Protein AF-A0A959GPU6-F1 (afdb_monomer_lite)

Radius of gyration: 20.64 Å; chains: 1; bounding box: 52×47×44 Å

Secondary structure (DSSP, 8-state):
-HHHHHHHHHHHHHHHHHHHHHHHHHTTSTT---TT--TTS--SS--HHHHHHHHHTSSHHHHHHHHHHHHHHHHHTTTHHHHHHHHHHHHHHHHHHHHHHHHHHHHSTTHHHHHHHHHS--GGGGG-HHHHHHHHHHHHHHTTTTSSHHHHHHTTS-TT--SSS--

pLDDT: mean 81.55, std 13.45, range [47.78, 96.62]

Sequence (167 aa):
SALFITMYYIAILGWALGMMIGAFGSLFQPGATAPFTPFTEPMPEPNATVYFFSLISTWNPLVYIIIIWLANLFILRQGTHTIEKAVRIFVPLMWLFMIILAVRGLTLPGGFDGVMYLFTPALDGIREPSVWKGAFSQMFFSLSLGLGTMTAYASYLPKDADQVNNS

Foldseek 3Di:
DVVVVVLVVLLVQLLVVQLVVVCVVLVPPPPQPDQDDDPPDDDPHDHSVVSSVVCVVDPNSVVSSVVSVVVVCVQPVPHPVSVVVVCVPVVVVVVVVVVVVLVVLCPDVCSVVVVCVVPVDPPVCVPPVVVVVVVVVCVCVVVVPPVCPVVVVVVPDDPPDDPVVVD

Structure (mmCIF, N/CA/C/O backbone):
data_AF-A0A959GPU6-F1
#
_entry.id   AF-A0A959GPU6-F1
#
loop_
_atom_site.group_PDB
_atom_site.id
_atom_site.type_symbol
_atom_site.label_atom_id
_atom_site.label_alt_id
_atom_site.label_comp_id
_atom_site.label_asym_id
_atom_site.label_entity_id
_atom_site.label_seq_id
_atom_site.pdbx_PDB_ins_code
_atom_site.Cartn_x
_atom_site.Cartn_y
_atom_site.Cartn_z
_atom_site.occupancy
_atom_site.B_iso_or_equiv
_atom_site.auth_seq_id
_atom_site.auth_comp_id
_atom_site.auth_asym_id
_atom_site.auth_atom_id
_atom_site.pdbx_PDB_model_num
ATOM 1 N N . SER A 1 1 ? -0.460 -2.730 20.246 1.00 67.12 1 SER A N 1
ATOM 2 C CA . SER A 1 1 ? -0.059 -3.478 19.030 1.00 67.12 1 SER A CA 1
ATOM 3 C C . SER A 1 1 ? -0.694 -2.896 17.770 1.00 67.12 1 SER A C 1
ATOM 5 O O . SER A 1 1 ? 0.052 -2.416 16.930 1.00 67.12 1 SER A O 1
ATOM 7 N N . ALA A 1 2 ? -2.029 -2.828 17.653 1.00 76.94 2 ALA A N 1
ATOM 8 C CA . ALA A 1 2 ? -2.709 -2.285 16.462 1.00 76.94 2 ALA A CA 1
ATOM 9 C C . ALA A 1 2 ? -2.349 -0.821 16.125 1.00 76.94 2 ALA A C 1
ATOM 11 O O . ALA A 1 2 ? -2.154 -0.492 14.965 1.00 76.94 2 ALA A O 1
ATOM 12 N N . LEU A 1 3 ? -2.170 0.041 17.132 1.00 83.06 3 LEU A N 1
ATOM 13 C CA . LEU A 1 3 ? -1.825 1.455 16.931 1.00 83.06 3 LEU A CA 1
ATOM 14 C C . LEU A 1 3 ? -0.492 1.664 16.185 1.00 83.06 3 LEU A C 1
ATOM 16 O O . LEU A 1 3 ? -0.424 2.504 15.292 1.00 83.06 3 LEU A O 1
ATOM 20 N N . PHE A 1 4 ? 0.542 0.875 16.494 1.00 86.44 4 PHE A N 1
ATOM 21 C CA . PHE A 1 4 ? 1.833 0.948 15.796 1.00 86.44 4 PHE A CA 1
ATOM 22 C C . PHE A 1 4 ? 1.726 0.489 14.342 1.00 86.44 4 PHE A C 1
ATOM 24 O O . PHE A 1 4 ? 2.302 1.110 13.453 1.00 86.44 4 PHE A O 1
ATOM 31 N N . ILE A 1 5 ? 0.942 -0.567 14.106 1.00 87.69 5 ILE A N 1
ATOM 32 C CA . ILE A 1 5 ? 0.639 -1.057 12.760 1.00 87.69 5 ILE A CA 1
ATOM 33 C C . ILE A 1 5 ? -0.054 0.062 11.975 1.00 87.69 5 ILE A C 1
ATOM 35 O O . ILE A 1 5 ? 0.416 0.444 10.909 1.00 87.69 5 ILE A O 1
ATOM 39 N N . THR A 1 6 ? -1.096 0.676 12.534 1.00 87.56 6 THR A N 1
ATOM 40 C CA . THR A 1 6 ? -1.811 1.779 11.882 1.00 87.56 6 THR A CA 1
ATOM 41 C C . THR A 1 6 ? -0.897 2.964 11.565 1.00 87.56 6 THR A C 1
ATOM 43 O O . THR A 1 6 ? -0.953 3.480 10.453 1.00 87.56 6 THR A O 1
ATOM 46 N N . MET A 1 7 ? -0.023 3.383 12.488 1.00 89.12 7 MET A N 1
ATOM 47 C CA . MET A 1 7 ? 0.930 4.478 12.238 1.00 89.12 7 MET A CA 1
ATOM 48 C C . MET A 1 7 ? 1.865 4.178 11.060 1.00 89.12 7 MET A C 1
ATOM 50 O O . MET A 1 7 ? 2.059 5.032 10.196 1.00 89.12 7 MET A O 1
ATOM 54 N N . TYR A 1 8 ? 2.399 2.957 10.996 1.00 91.12 8 TYR A N 1
ATOM 55 C CA . TYR A 1 8 ? 3.267 2.517 9.905 1.00 91.12 8 TYR A CA 1
ATOM 56 C C . TYR A 1 8 ? 2.529 2.447 8.559 1.00 91.12 8 TYR A C 1
ATOM 58 O O . TYR A 1 8 ? 3.002 2.990 7.561 1.00 91.12 8 TYR A O 1
ATOM 66 N N . TYR A 1 9 ? 1.338 1.843 8.523 1.00 91.50 9 TYR A N 1
ATOM 67 C CA . TYR A 1 9 ? 0.563 1.708 7.285 1.00 91.50 9 TYR A CA 1
ATOM 68 C C . TYR A 1 9 ? 0.051 3.053 6.755 1.00 91.50 9 TYR A C 1
ATOM 70 O O . TYR A 1 9 ? 0.037 3.264 5.543 1.00 91.50 9 TYR A O 1
ATOM 78 N N . ILE A 1 10 ? -0.309 3.996 7.632 1.00 93.75 10 ILE A N 1
ATOM 79 C CA . ILE A 1 10 ? -0.681 5.358 7.217 1.00 93.75 10 ILE A CA 1
ATOM 80 C C . ILE A 1 10 ? 0.512 6.082 6.576 1.00 93.75 10 ILE A C 1
ATOM 82 O O . ILE A 1 10 ? 0.318 6.807 5.601 1.00 93.75 10 ILE A O 1
ATOM 86 N N . ALA A 1 11 ? 1.739 5.851 7.058 1.00 93.00 11 ALA A N 1
ATOM 87 C CA . ALA A 1 11 ? 2.939 6.404 6.432 1.00 93.00 11 ALA A CA 1
ATOM 88 C C . ALA A 1 11 ? 3.127 5.885 4.996 1.00 93.00 11 ALA A C 1
ATOM 90 O O . ALA A 1 11 ? 3.293 6.685 4.074 1.00 93.00 11 ALA A O 1
ATOM 91 N N . ILE A 1 12 ? 3.007 4.567 4.793 1.00 92.38 12 ILE A N 1
ATOM 92 C CA . ILE A 1 12 ? 3.095 3.946 3.459 1.00 92.38 12 ILE A CA 1
ATOM 93 C C . ILE A 1 12 ? 2.012 4.490 2.524 1.00 92.38 12 ILE A C 1
ATOM 95 O O . ILE A 1 12 ? 2.306 4.840 1.383 1.00 92.38 12 ILE A O 1
ATOM 99 N N . LEU A 1 13 ? 0.768 4.597 2.997 1.00 93.50 13 LEU A N 1
ATOM 100 C CA . LEU A 1 13 ? -0.329 5.161 2.207 1.00 93.50 13 LEU A CA 1
ATOM 101 C C . LEU A 1 13 ? -0.081 6.633 1.847 1.00 93.50 13 LEU A C 1
ATOM 103 O O . LEU A 1 13 ? -0.411 7.052 0.741 1.00 93.50 13 LEU A O 1
ATOM 107 N N . GLY A 1 14 ? 0.529 7.410 2.746 1.00 93.62 14 GLY A N 1
ATOM 108 C CA . GLY A 1 14 ? 0.955 8.780 2.464 1.00 93.62 14 GLY A CA 1
ATOM 109 C C . GLY A 1 14 ? 2.012 8.841 1.360 1.00 93.62 14 GLY A C 1
ATOM 110 O O . GLY A 1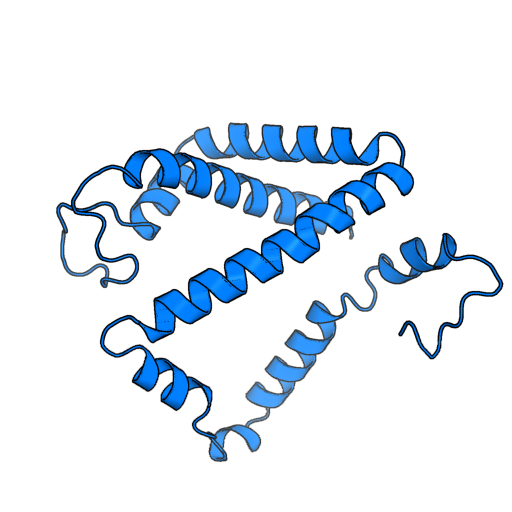 14 ? 1.899 9.654 0.443 1.00 93.62 14 GLY A O 1
ATOM 111 N N . TRP A 1 15 ? 3.003 7.947 1.385 1.00 91.38 15 TRP A N 1
ATOM 112 C CA . TRP A 1 15 ? 3.978 7.836 0.296 1.00 91.38 15 TRP A CA 1
ATOM 113 C C . TRP A 1 15 ? 3.310 7.434 -1.016 1.00 91.38 15 TRP A C 1
ATOM 115 O O . TRP A 1 15 ? 3.549 8.081 -2.030 1.00 91.38 15 TRP A O 1
ATOM 125 N N . ALA A 1 16 ? 2.423 6.438 -0.999 1.00 90.50 16 ALA A N 1
ATOM 126 C CA . ALA A 1 16 ? 1.672 6.016 -2.178 1.00 90.50 16 ALA A CA 1
ATOM 127 C C . ALA A 1 16 ? 0.831 7.161 -2.767 1.00 90.50 16 ALA A C 1
ATOM 129 O O . ALA A 1 16 ? 0.809 7.338 -3.982 1.00 90.50 16 ALA A O 1
ATOM 130 N N . LEU A 1 17 ? 0.199 7.985 -1.923 1.00 91.00 17 LEU A N 1
ATOM 131 C CA . LEU A 1 17 ? -0.531 9.178 -2.353 1.00 91.00 17 LEU A CA 1
ATOM 132 C C . LEU A 1 17 ? 0.398 10.211 -3.006 1.00 91.00 17 LEU A C 1
ATOM 134 O O . LEU A 1 17 ? 0.074 10.727 -4.073 1.00 91.00 17 LEU A O 1
ATOM 138 N N . GLY A 1 18 ? 1.558 10.489 -2.404 1.00 88.06 18 GLY A N 1
ATOM 139 C CA . GLY A 1 18 ? 2.553 11.399 -2.983 1.00 88.06 18 GLY A CA 1
ATOM 140 C C . GLY A 1 18 ? 3.077 10.909 -4.335 1.00 88.06 18 GLY A C 1
ATOM 141 O O . GLY A 1 18 ? 3.125 11.672 -5.296 1.00 88.06 18 GLY A O 1
ATOM 142 N N . MET A 1 19 ? 3.378 9.613 -4.437 1.00 85.06 19 MET A N 1
ATOM 143 C CA . MET A 1 19 ? 3.775 8.945 -5.681 1.00 85.06 19 MET A CA 1
ATOM 144 C C . MET A 1 19 ? 2.675 9.009 -6.743 1.00 85.06 19 MET A C 1
ATOM 146 O O . MET A 1 19 ? 2.957 9.288 -7.903 1.00 85.06 19 MET A O 1
ATOM 150 N N . MET A 1 20 ? 1.419 8.789 -6.353 1.00 86.00 20 MET A N 1
ATOM 151 C CA . MET A 1 20 ? 0.268 8.863 -7.249 1.00 86.00 20 MET A CA 1
ATOM 152 C C . MET A 1 20 ? 0.066 10.286 -7.789 1.00 86.00 20 MET A C 1
ATOM 154 O O . MET A 1 20 ? -0.131 10.461 -8.986 1.00 86.00 20 MET A O 1
ATOM 158 N N . ILE A 1 21 ? 0.161 11.311 -6.936 1.00 83.50 21 ILE A N 1
ATOM 159 C CA . ILE A 1 21 ? 0.062 12.720 -7.355 1.00 83.50 21 ILE A CA 1
ATOM 160 C C . ILE A 1 21 ? 1.222 13.094 -8.284 1.00 83.50 21 ILE A C 1
ATOM 162 O O . ILE A 1 21 ? 0.997 13.718 -9.320 1.00 83.50 21 ILE A O 1
ATOM 166 N N . GLY A 1 22 ? 2.445 12.668 -7.960 1.00 77.38 22 GLY A N 1
ATOM 167 C CA . GLY A 1 22 ? 3.606 12.827 -8.835 1.00 77.38 22 GLY A CA 1
ATOM 168 C C . GLY A 1 22 ? 3.421 12.160 -10.194 1.00 77.38 22 GLY A C 1
ATOM 169 O O . GLY A 1 22 ? 3.749 12.751 -11.223 1.00 77.38 22 GLY A O 1
ATOM 170 N N . ALA A 1 23 ? 2.818 10.969 -10.204 1.00 76.62 23 ALA A N 1
ATOM 171 C CA . ALA A 1 23 ? 2.506 10.242 -11.424 1.00 76.62 23 ALA A CA 1
ATOM 172 C C . ALA A 1 23 ? 1.509 11.000 -12.307 1.00 76.62 23 ALA A C 1
ATOM 174 O O . ALA A 1 23 ? 1.673 10.974 -13.517 1.00 76.62 23 ALA A O 1
ATOM 175 N N . PHE A 1 24 ? 0.525 11.724 -11.756 1.00 72.19 24 PHE A N 1
ATOM 176 C CA . PHE A 1 24 ? -0.379 12.560 -12.566 1.00 72.19 24 PHE A CA 1
ATOM 177 C C . PHE A 1 24 ? 0.338 13.716 -13.281 1.00 72.19 24 PHE A C 1
ATOM 179 O O . PHE A 1 24 ? -0.113 14.137 -14.344 1.00 72.19 24 PHE A O 1
ATOM 186 N N . GLY A 1 25 ? 1.459 14.206 -12.739 1.00 64.81 25 GLY A N 1
ATOM 187 C CA . GLY A 1 25 ? 2.303 15.202 -13.405 1.00 64.81 25 GLY A CA 1
ATOM 188 C C . GLY A 1 25 ? 3.135 14.616 -14.551 1.00 64.81 25 GLY A C 1
ATOM 189 O O . GLY A 1 25 ? 3.227 15.224 -15.616 1.00 64.81 25 GLY A O 1
ATOM 190 N N . SER A 1 26 ? 3.710 13.424 -14.358 1.00 58.53 26 SER A N 1
ATOM 191 C CA . SER A 1 26 ? 4.509 12.728 -15.380 1.00 58.53 26 SER A CA 1
ATOM 192 C C . SER A 1 26 ? 3.674 11.948 -16.407 1.00 58.53 26 SER A C 1
ATOM 194 O O . SER A 1 26 ? 4.156 11.705 -17.508 1.00 58.53 26 SER A O 1
ATOM 196 N N . LEU A 1 27 ? 2.411 11.619 -16.102 1.00 50.59 27 LEU A N 1
ATOM 197 C CA . LEU A 1 27 ? 1.457 10.886 -16.958 1.00 50.59 27 LEU A CA 1
ATOM 198 C C . LEU A 1 27 ? 1.185 11.559 -18.313 1.00 50.59 27 LEU A C 1
ATOM 200 O O . LEU A 1 27 ? 0.719 10.894 -19.235 1.00 50.59 27 LEU A O 1
ATOM 204 N N . PHE A 1 28 ? 1.478 12.856 -18.437 1.00 52.53 28 PHE A N 1
ATOM 205 C CA . PHE A 1 28 ? 1.284 13.637 -19.663 1.00 52.53 28 PHE A CA 1
ATOM 206 C C . PHE A 1 28 ? 2.588 14.160 -20.278 1.00 52.53 28 PHE A C 1
ATOM 208 O O . PHE A 1 28 ? 2.538 14.904 -21.257 1.00 52.53 28 PHE A O 1
ATOM 215 N N . GLN A 1 29 ? 3.752 13.782 -19.738 1.00 55.22 29 GLN A N 1
ATOM 216 C CA . GLN A 1 29 ? 5.040 14.118 -20.341 1.00 55.22 29 GLN A CA 1
ATOM 217 C C . GLN A 1 29 ? 5.452 13.008 -21.326 1.00 55.22 29 GLN A C 1
ATOM 219 O O . GLN A 1 29 ? 5.583 11.850 -20.920 1.00 55.22 29 GLN A O 1
ATOM 224 N N . PRO A 1 30 ? 5.628 13.317 -22.626 1.00 47.78 30 PRO A N 1
ATOM 225 C CA . PRO A 1 30 ? 6.132 12.349 -23.597 1.00 47.78 30 PRO A CA 1
ATOM 226 C C . PRO A 1 30 ? 7.544 11.908 -23.189 1.00 47.78 30 PRO A C 1
ATOM 228 O O . PRO A 1 30 ? 8.411 12.766 -23.074 1.00 47.78 30 PRO A O 1
ATOM 231 N N . GLY A 1 31 ? 7.764 10.605 -22.978 1.00 52.50 31 GLY A N 1
ATOM 232 C CA . GLY A 1 31 ? 9.093 10.056 -22.654 1.00 52.50 31 GLY A CA 1
ATOM 233 C C . GLY A 1 31 ? 9.181 9.182 -21.396 1.00 52.50 31 GLY A C 1
ATOM 234 O O . GLY A 1 31 ? 10.158 8.459 -21.237 1.00 52.50 31 GLY A O 1
ATOM 235 N N . ALA A 1 32 ? 8.148 9.131 -20.542 1.00 53.16 32 ALA A N 1
ATOM 236 C CA . ALA A 1 32 ? 8.136 8.299 -19.328 1.00 53.16 32 ALA A CA 1
ATOM 237 C C . ALA A 1 32 ? 8.076 6.780 -19.636 1.00 53.16 32 ALA A C 1
ATOM 239 O O . ALA A 1 32 ? 7.048 6.126 -19.457 1.00 53.16 32 ALA A O 1
ATOM 240 N N . THR A 1 33 ? 9.161 6.204 -20.160 1.00 50.38 33 THR A N 1
ATOM 241 C CA . THR A 1 33 ? 9.147 4.886 -20.816 1.00 50.38 33 THR A CA 1
ATOM 242 C C . THR A 1 33 ? 9.835 3.755 -20.063 1.00 50.38 33 THR A C 1
ATOM 244 O O . THR A 1 33 ? 9.867 2.650 -20.595 1.00 50.38 33 THR A O 1
ATOM 247 N N . ALA A 1 34 ? 10.324 3.923 -18.829 1.00 52.62 34 ALA A N 1
ATOM 248 C CA . ALA A 1 34 ? 10.844 2.761 -18.099 1.00 52.62 34 ALA A CA 1
ATOM 249 C C . ALA A 1 34 ? 10.829 2.909 -16.565 1.00 52.62 34 ALA A C 1
ATOM 251 O O . ALA A 1 34 ? 11.742 3.494 -15.989 1.00 52.62 34 ALA A O 1
ATOM 252 N N . PRO A 1 35 ? 9.863 2.290 -15.861 1.00 52.28 35 PRO A N 1
ATOM 253 C CA . PRO A 1 35 ? 9.881 2.212 -14.400 1.00 52.28 35 PRO A CA 1
ATOM 254 C C . PRO A 1 35 ? 10.991 1.302 -13.830 1.00 52.28 35 PRO A C 1
ATOM 256 O O . PRO A 1 35 ? 11.173 1.271 -12.616 1.00 52.28 35 PRO A O 1
ATOM 259 N N . PHE A 1 36 ? 11.714 0.548 -14.672 1.00 51.84 36 PHE A N 1
ATOM 260 C CA . PHE A 1 36 ? 12.548 -0.590 -14.248 1.00 51.84 36 PHE A CA 1
ATOM 261 C C . PHE A 1 36 ? 13.962 -0.612 -14.848 1.00 51.84 36 PHE A C 1
ATOM 263 O O . PHE A 1 36 ? 14.542 -1.682 -15.027 1.00 51.84 36 PHE A O 1
ATOM 270 N N . THR A 1 37 ? 14.545 0.541 -15.173 1.00 50.59 37 THR A N 1
ATOM 271 C CA . THR A 1 37 ? 15.953 0.586 -15.592 1.00 50.59 37 THR A CA 1
ATOM 272 C C . THR A 1 37 ? 16.885 0.604 -14.374 1.00 50.59 37 THR A C 1
ATOM 274 O O . THR A 1 37 ? 16.630 1.363 -13.433 1.00 50.59 37 THR A O 1
ATOM 277 N N . PRO A 1 38 ? 17.959 -0.212 -14.359 1.00 51.62 38 PRO A N 1
ATOM 278 C CA . PRO A 1 38 ? 18.946 -0.223 -13.279 1.00 51.62 38 PRO A CA 1
ATOM 279 C C . PRO A 1 38 ? 19.576 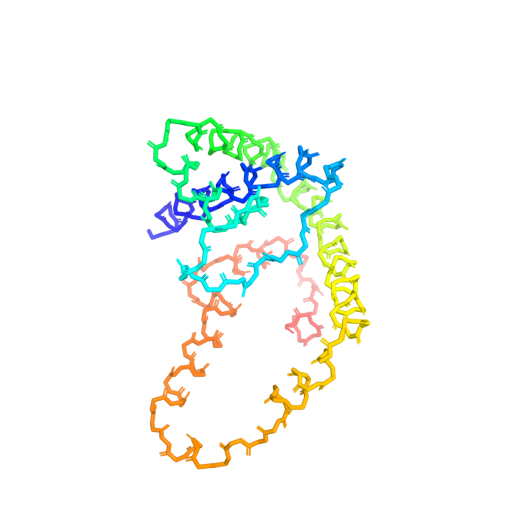1.158 -13.035 1.00 51.62 38 PRO A C 1
ATOM 281 O O . PRO A 1 38 ? 19.714 1.953 -13.960 1.00 51.62 38 PRO A O 1
ATOM 284 N N . PHE A 1 39 ? 20.028 1.413 -11.801 1.00 52.31 39 PHE A N 1
ATOM 285 C CA . PHE A 1 39 ? 20.672 2.663 -11.347 1.00 52.31 39 PHE A CA 1
ATOM 286 C C . PHE A 1 39 ? 21.943 3.081 -12.117 1.00 52.31 39 PHE A C 1
ATOM 288 O O . PHE A 1 39 ? 22.534 4.112 -11.808 1.00 52.31 39 PHE A O 1
ATOM 295 N N . THR A 1 40 ? 22.415 2.266 -13.057 1.00 52.19 40 THR A N 1
ATOM 296 C CA . THR A 1 40 ? 23.720 2.411 -13.710 1.00 52.19 40 THR A CA 1
ATOM 297 C C . THR A 1 40 ? 23.730 3.417 -14.858 1.00 52.19 40 THR A C 1
ATOM 299 O O . THR A 1 40 ? 24.804 3.868 -15.238 1.00 52.19 40 THR A O 1
ATOM 302 N N . GLU A 1 41 ? 22.568 3.800 -15.387 1.00 53.25 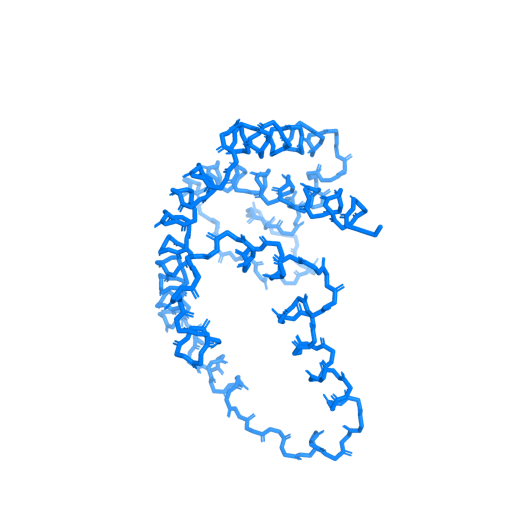41 GLU A N 1
ATOM 303 C CA . GLU A 1 41 ? 22.448 4.742 -16.506 1.00 53.25 41 GLU A CA 1
ATOM 304 C C . GLU A 1 41 ? 21.743 6.026 -16.023 1.00 53.25 41 GLU A C 1
ATOM 306 O O . GLU A 1 41 ? 20.575 5.962 -15.623 1.00 53.25 41 GLU A O 1
ATOM 311 N N . PRO A 1 42 ? 22.404 7.203 -16.036 1.00 50.84 42 PRO A N 1
ATOM 312 C CA . PRO A 1 42 ? 21.723 8.472 -15.821 1.00 50.84 42 PRO A CA 1
ATOM 313 C C . PRO A 1 42 ? 20.766 8.710 -16.992 1.00 50.84 42 PRO A C 1
ATOM 315 O O . PRO A 1 42 ? 21.197 9.022 -18.100 1.00 50.84 42 PRO A O 1
ATOM 318 N N . MET A 1 43 ? 19.464 8.536 -16.762 1.00 53.72 43 MET A N 1
ATOM 319 C CA . MET A 1 43 ? 18.461 8.760 -17.800 1.00 53.72 43 MET A CA 1
ATOM 320 C C . MET A 1 43 ? 17.886 10.180 -17.746 1.00 53.72 43 MET A C 1
ATOM 322 O O . MET A 1 43 ? 17.717 10.726 -16.655 1.00 53.72 43 MET A O 1
ATOM 326 N N . PRO A 1 44 ? 17.517 10.759 -18.904 1.00 51.44 44 PRO A N 1
ATOM 327 C CA . PRO A 1 44 ? 16.792 12.029 -18.976 1.00 51.44 44 PRO A CA 1
ATOM 328 C C . PRO A 1 44 ? 15.331 11.949 -18.490 1.00 51.44 44 PRO A C 1
ATOM 330 O O . PRO A 1 44 ? 14.699 12.986 -18.313 1.00 51.44 44 PRO A O 1
ATOM 333 N N . GLU A 1 45 ? 14.788 10.739 -18.309 1.00 53.69 45 GLU A N 1
ATOM 334 C CA . GLU A 1 45 ? 13.348 10.479 -18.173 1.00 53.69 45 GLU A CA 1
ATOM 335 C C . GLU A 1 45 ? 12.879 10.238 -16.718 1.00 53.69 45 GLU A C 1
ATOM 337 O O . GLU A 1 45 ? 13.665 9.787 -15.876 1.00 53.69 45 GLU A O 1
ATOM 342 N N . PRO A 1 46 ? 11.588 10.475 -16.393 1.00 59.19 46 PRO A N 1
ATOM 343 C CA . PRO A 1 46 ? 11.053 10.316 -15.038 1.00 59.19 46 PRO A CA 1
ATOM 344 C C . PRO A 1 46 ? 11.121 8.861 -14.528 1.00 59.19 46 PRO A C 1
ATOM 346 O O . PRO A 1 46 ? 10.393 7.989 -15.001 1.00 59.19 46 PRO A O 1
ATOM 349 N N . ASN A 1 47 ? 11.944 8.599 -13.505 1.00 70.00 47 ASN A N 1
ATOM 350 C CA . ASN A 1 47 ? 12.050 7.295 -12.834 1.00 70.00 47 ASN A CA 1
ATOM 351 C C . ASN A 1 47 ? 11.291 7.295 -11.492 1.00 70.00 47 ASN A C 1
ATOM 353 O O . ASN A 1 47 ? 11.532 8.145 -10.630 1.00 70.00 47 ASN A O 1
ATOM 357 N N . ALA A 1 48 ? 10.407 6.311 -11.287 1.00 72.56 48 ALA A N 1
ATOM 358 C CA . ALA A 1 48 ? 9.594 6.190 -10.073 1.00 72.56 48 ALA A CA 1
ATOM 359 C C . ALA A 1 48 ? 10.442 6.031 -8.796 1.00 72.56 48 ALA A C 1
ATOM 361 O O . ALA A 1 48 ? 10.139 6.631 -7.769 1.00 72.56 48 ALA A O 1
ATOM 362 N N . THR A 1 49 ? 11.537 5.277 -8.853 1.00 74.38 49 THR A N 1
ATOM 363 C CA . THR A 1 49 ? 12.437 5.061 -7.713 1.00 74.38 49 THR A CA 1
ATOM 364 C C . THR A 1 49 ? 13.155 6.349 -7.316 1.00 74.38 49 THR A C 1
ATOM 366 O O . THR A 1 49 ? 13.196 6.696 -6.137 1.00 74.38 49 THR A O 1
ATOM 369 N N . VAL A 1 50 ? 13.672 7.103 -8.292 1.00 74.62 50 VAL A N 1
ATOM 370 C CA . VAL A 1 50 ? 14.310 8.410 -8.040 1.00 74.62 50 VAL A CA 1
ATOM 371 C C . VAL A 1 50 ? 13.294 9.389 -7.454 1.00 74.62 50 VAL A C 1
ATOM 373 O O . VAL A 1 50 ? 13.586 10.067 -6.466 1.00 74.62 50 VAL A O 1
ATOM 376 N N . TYR A 1 51 ? 12.075 9.408 -8.000 1.00 78.88 51 TYR A N 1
ATOM 377 C CA . TYR A 1 51 ? 10.990 10.225 -7.470 1.00 78.88 51 TYR A CA 1
ATOM 378 C C . TYR A 1 51 ? 10.661 9.855 -6.015 1.00 78.88 51 TYR A C 1
ATOM 380 O O . TYR A 1 51 ? 10.600 10.745 -5.169 1.00 78.88 51 TYR A O 1
ATOM 388 N N . PHE A 1 52 ? 10.546 8.564 -5.685 1.00 82.94 52 PHE A N 1
ATOM 389 C CA . PHE A 1 52 ? 10.300 8.095 -4.317 1.00 82.94 52 PHE A CA 1
ATOM 390 C C . PHE A 1 52 ? 11.363 8.587 -3.330 1.00 82.94 52 PHE A C 1
ATOM 392 O O . PHE A 1 52 ? 11.023 9.171 -2.299 1.00 82.94 52 PHE A O 1
ATOM 399 N N . PHE A 1 53 ? 12.647 8.410 -3.652 1.00 82.69 53 PHE A N 1
ATOM 400 C CA . PHE A 1 53 ? 13.730 8.859 -2.774 1.00 82.69 53 PHE A CA 1
ATOM 401 C C . PHE A 1 53 ? 13.782 10.387 -2.645 1.00 82.69 53 PHE A C 1
ATOM 403 O O . PHE A 1 53 ? 14.006 10.902 -1.549 1.00 82.69 53 PHE A O 1
ATOM 410 N N . SER A 1 54 ? 13.489 11.122 -3.721 1.00 82.94 54 SER A N 1
ATOM 411 C CA . SER A 1 54 ? 13.375 12.585 -3.667 1.00 82.94 54 SER A CA 1
ATOM 412 C C . SER A 1 54 ? 12.214 13.039 -2.773 1.00 82.94 54 SER A C 1
ATOM 414 O O . SER A 1 54 ? 12.378 13.942 -1.950 1.00 82.94 54 SER A O 1
ATOM 416 N N . LEU A 1 55 ? 11.071 12.350 -2.851 1.00 83.81 55 LEU A N 1
ATOM 417 C CA . LEU A 1 55 ? 9.884 12.630 -2.056 1.00 83.81 55 LEU A CA 1
ATOM 418 C C . LEU A 1 55 ? 10.194 12.474 -0.566 1.00 83.81 55 LEU A C 1
ATOM 420 O O . LEU A 1 55 ? 9.948 13.404 0.198 1.00 83.81 55 LEU A O 1
ATOM 424 N N . ILE A 1 56 ? 10.778 11.344 -0.156 1.00 85.75 56 ILE A N 1
ATOM 425 C CA . ILE A 1 56 ? 11.075 11.082 1.263 1.00 85.75 56 ILE A CA 1
ATOM 426 C C . ILE A 1 56 ? 12.240 11.909 1.817 1.00 85.75 56 ILE A C 1
ATOM 428 O O . ILE A 1 56 ? 12.354 12.048 3.031 1.00 85.75 56 ILE A O 1
ATOM 432 N N . SER A 1 57 ? 13.086 12.477 0.951 1.00 85.94 57 SER A N 1
ATOM 433 C CA . SER A 1 57 ? 14.170 13.383 1.360 1.00 85.94 57 SER A CA 1
ATOM 434 C C . SER A 1 57 ? 13.687 14.787 1.753 1.00 85.94 57 SER A C 1
ATOM 436 O O . SER A 1 57 ? 14.440 15.560 2.343 1.00 85.94 57 SER A O 1
ATOM 438 N N . THR A 1 58 ? 12.430 15.119 1.444 1.00 88.31 58 THR A N 1
ATOM 439 C CA . THR A 1 58 ? 11.801 16.418 1.733 1.00 88.31 58 THR A CA 1
ATOM 440 C C . THR A 1 58 ? 10.730 16.271 2.823 1.00 88.31 58 THR A C 1
ATOM 442 O O . THR A 1 58 ? 10.364 15.168 3.213 1.00 88.31 58 THR A O 1
ATOM 445 N N . TRP A 1 59 ? 10.166 17.383 3.301 1.00 89.38 59 TRP A N 1
ATOM 446 C CA . TRP A 1 59 ? 9.033 17.405 4.240 1.00 89.38 59 TRP A CA 1
ATOM 447 C C . TRP A 1 59 ? 7.664 17.104 3.597 1.00 89.38 59 TRP A C 1
ATOM 449 O O . TRP A 1 59 ? 6.686 16.863 4.306 1.00 89.38 59 TRP A O 1
ATOM 459 N N . ASN A 1 60 ? 7.590 17.061 2.262 1.00 85.62 60 ASN A N 1
ATOM 460 C CA . ASN A 1 60 ? 6.375 16.773 1.488 1.00 85.62 60 ASN A CA 1
ATOM 461 C C . ASN A 1 60 ? 5.609 15.494 1.907 1.00 85.62 60 ASN A C 1
ATOM 463 O O . ASN A 1 60 ? 4.379 15.551 1.960 1.00 85.62 60 ASN A O 1
ATOM 467 N N . PRO A 1 61 ? 6.259 14.363 2.261 1.00 90.06 61 PRO A N 1
ATOM 468 C CA . PRO A 1 61 ? 5.569 13.154 2.705 1.00 90.06 61 PRO A CA 1
ATOM 469 C C . PRO A 1 61 ? 4.650 13.391 3.899 1.00 90.06 61 PRO A C 1
ATOM 471 O O . PRO A 1 61 ? 3.577 12.798 3.957 1.00 90.06 61 PRO A O 1
ATOM 474 N N . LEU A 1 62 ? 5.032 14.270 4.835 1.00 92.50 62 LEU A N 1
ATOM 475 C CA . LEU A 1 62 ? 4.224 14.538 6.026 1.00 92.50 62 LEU A CA 1
ATOM 476 C C . LEU A 1 62 ? 2.854 15.112 5.663 1.00 92.50 62 LEU A C 1
ATOM 478 O O . LEU A 1 62 ? 1.859 14.757 6.291 1.00 92.50 62 LEU A O 1
ATOM 482 N N . VAL A 1 63 ? 2.784 15.944 4.622 1.00 93.56 63 VAL A N 1
ATOM 483 C CA . VAL A 1 63 ? 1.519 16.513 4.143 1.00 93.56 63 VAL A CA 1
ATOM 484 C C . VAL A 1 63 ? 0.596 15.401 3.645 1.00 93.56 63 VAL A C 1
ATOM 486 O O . VAL A 1 63 ? -0.564 15.336 4.048 1.00 93.56 63 VAL A O 1
ATOM 489 N N . TYR A 1 64 ? 1.113 14.474 2.834 1.00 94.06 64 TYR A N 1
ATOM 490 C CA . TYR A 1 64 ? 0.329 13.346 2.324 1.00 94.06 64 TYR A CA 1
ATOM 491 C C . TYR A 1 64 ? -0.110 12.384 3.432 1.00 94.06 64 TYR A C 1
ATOM 493 O O . TYR A 1 64 ? -1.239 11.895 3.414 1.00 94.06 64 TYR A O 1
ATOM 501 N N . ILE A 1 65 ? 0.741 12.160 4.434 1.00 95.12 65 ILE A N 1
ATOM 502 C CA . ILE A 1 65 ? 0.410 11.366 5.625 1.00 95.12 65 ILE A CA 1
ATOM 503 C C . ILE A 1 65 ? -0.753 12.002 6.392 1.00 95.12 65 ILE A C 1
ATOM 505 O O . ILE A 1 65 ? -1.711 11.308 6.734 1.00 95.12 65 ILE A O 1
ATOM 509 N N . ILE A 1 66 ? -0.716 13.320 6.621 1.00 95.50 66 ILE A N 1
ATOM 510 C CA . ILE A 1 66 ? -1.803 14.049 7.293 1.00 95.50 66 ILE A CA 1
ATOM 511 C C . ILE A 1 66 ? -3.101 13.952 6.483 1.00 95.50 66 ILE A C 1
ATOM 513 O O . ILE A 1 66 ? -4.161 13.713 7.062 1.00 95.50 66 ILE A O 1
ATOM 517 N N . ILE A 1 67 ? -3.034 14.072 5.153 1.00 95.31 67 ILE A N 1
ATOM 518 C CA . ILE A 1 67 ? -4.204 13.921 4.274 1.00 95.31 67 ILE A CA 1
ATOM 519 C C . ILE A 1 67 ? -4.824 12.527 4.424 1.00 95.31 67 ILE A C 1
ATOM 521 O O . ILE A 1 67 ? -6.030 12.420 4.644 1.00 95.31 67 ILE A O 1
ATOM 525 N N . ILE A 1 68 ? -4.019 11.462 4.357 1.00 95.44 68 ILE A N 1
ATOM 526 C CA . ILE A 1 68 ? -4.506 10.085 4.538 1.00 95.44 68 ILE A CA 1
ATOM 527 C C . ILE A 1 68 ? -5.093 9.885 5.933 1.00 95.44 68 ILE A C 1
ATOM 529 O O . ILE A 1 68 ? -6.129 9.232 6.080 1.00 95.44 68 ILE A O 1
ATOM 533 N N . TRP A 1 69 ? -4.462 10.444 6.962 1.00 94.00 69 TRP A N 1
ATOM 534 C CA . TRP A 1 69 ? -4.949 10.346 8.333 1.00 94.00 69 TRP A CA 1
ATOM 535 C C . TRP A 1 69 ? -6.326 11.009 8.489 1.00 94.00 69 TRP A C 1
ATOM 537 O O . TRP A 1 69 ? -7.258 10.387 9.001 1.00 94.00 69 TRP A O 1
ATOM 547 N N . LEU A 1 70 ? -6.499 12.225 7.959 1.00 94.81 70 LEU A N 1
ATOM 548 C CA . LEU A 1 70 ? -7.784 12.932 7.951 1.00 94.81 70 LEU A CA 1
ATOM 549 C C . LEU A 1 70 ? -8.846 12.209 7.112 1.00 94.81 70 LEU A C 1
ATOM 551 O O . LEU A 1 70 ? -10.001 12.131 7.532 1.00 94.81 70 LEU A O 1
ATOM 555 N N . ALA A 1 71 ? -8.470 11.650 5.959 1.00 92.81 71 ALA A N 1
ATOM 556 C CA . ALA A 1 71 ? -9.371 10.869 5.114 1.00 92.81 71 ALA A CA 1
ATOM 557 C C . ALA A 1 71 ? -9.870 9.604 5.832 1.00 92.81 71 ALA A C 1
ATOM 559 O O . ALA A 1 71 ? -11.067 9.318 5.812 1.00 92.81 71 ALA A O 1
ATOM 560 N N . ASN A 1 72 ? -8.985 8.890 6.535 1.00 91.25 72 ASN A N 1
ATOM 561 C CA . ASN A 1 72 ? -9.375 7.754 7.371 1.00 91.25 72 ASN A CA 1
ATOM 562 C C . ASN A 1 72 ? -10.345 8.191 8.470 1.00 91.25 72 ASN A C 1
ATOM 564 O O . ASN A 1 72 ? -11.423 7.615 8.592 1.00 91.25 72 ASN A O 1
ATOM 568 N N . LEU A 1 73 ? -10.027 9.251 9.219 1.00 90.94 73 LEU A N 1
ATOM 569 C CA . LEU A 1 73 ? -10.938 9.768 10.242 1.00 90.94 73 LEU A CA 1
ATOM 570 C C . LEU A 1 73 ? -12.306 10.136 9.669 1.00 90.94 73 LEU A C 1
ATOM 572 O O . LEU A 1 73 ? -13.313 9.877 10.320 1.00 90.94 73 LEU A O 1
ATOM 576 N N . PHE A 1 74 ? -12.354 10.711 8.464 1.00 90.88 74 PHE A N 1
ATOM 577 C CA . PHE A 1 74 ? -13.599 11.037 7.774 1.00 90.88 74 PHE A CA 1
ATOM 578 C C . PHE A 1 74 ? -14.430 9.788 7.445 1.00 90.88 74 PHE A C 1
ATOM 580 O O . PHE A 1 74 ? -15.625 9.762 7.741 1.00 90.88 74 PHE A O 1
ATOM 587 N N . ILE A 1 75 ? -13.804 8.743 6.895 1.00 89.06 75 ILE A N 1
ATOM 588 C CA . ILE A 1 75 ? -14.468 7.466 6.583 1.00 89.06 75 ILE A CA 1
ATOM 589 C C . ILE A 1 75 ? -14.971 6.790 7.864 1.00 89.06 75 ILE A C 1
ATOM 591 O O . ILE A 1 75 ? -16.073 6.249 7.881 1.00 89.06 75 ILE A O 1
ATOM 595 N N . LEU A 1 76 ? -14.221 6.871 8.964 1.00 88.50 76 LEU A N 1
ATOM 596 C CA . LEU A 1 76 ? -14.603 6.246 10.232 1.00 88.50 76 LEU A CA 1
ATOM 597 C C . LEU A 1 76 ? -15.724 6.984 10.989 1.00 88.50 76 LEU A C 1
ATOM 599 O O . LEU A 1 76 ? -16.252 6.428 11.951 1.00 88.50 76 LEU A O 1
ATOM 603 N N . ARG A 1 77 ? -16.137 8.197 10.579 1.00 86.56 77 ARG A N 1
ATOM 604 C CA . ARG A 1 77 ? -17.074 9.041 11.359 1.00 86.56 77 ARG A CA 1
ATOM 605 C C . ARG A 1 77 ? -18.403 8.376 11.719 1.00 86.56 77 ARG A C 1
ATOM 607 O O . ARG A 1 77 ? -18.955 8.705 12.761 1.00 86.56 77 ARG A O 1
ATOM 614 N N . GLN A 1 78 ? -18.929 7.487 10.873 1.00 83.44 78 GLN A N 1
ATOM 615 C CA . GLN A 1 78 ? -20.200 6.780 11.125 1.00 83.44 78 GLN A CA 1
ATOM 616 C C . GLN A 1 78 ? -19.994 5.274 11.365 1.00 83.44 78 GLN A C 1
ATOM 618 O O . GLN A 1 78 ? -20.922 4.485 11.194 1.00 83.44 78 GLN A O 1
ATOM 623 N N . GLY A 1 79 ? -18.775 4.863 11.730 1.00 82.31 79 GLY A N 1
ATOM 624 C CA . GLY A 1 79 ? -18.445 3.468 12.009 1.00 82.31 79 GLY A CA 1
ATOM 625 C C . GLY A 1 79 ? -18.583 2.557 10.786 1.00 82.31 79 GLY A C 1
ATOM 626 O O . GLY A 1 79 ? -18.213 2.922 9.668 1.00 82.31 79 GLY A O 1
ATOM 627 N N . THR A 1 80 ? -19.113 1.353 11.004 1.00 80.88 80 THR A N 1
ATOM 628 C CA . THR A 1 80 ? -19.160 0.267 10.009 1.00 80.88 80 THR A CA 1
ATOM 629 C C . THR A 1 80 ? -19.945 0.617 8.748 1.00 80.88 80 THR A C 1
ATOM 631 O O . THR A 1 80 ? -19.537 0.226 7.660 1.00 80.88 80 THR A O 1
ATOM 634 N N . HIS A 1 81 ? -21.000 1.425 8.854 1.00 82.62 81 HIS A N 1
ATOM 635 C CA . HIS A 1 81 ? -21.840 1.798 7.713 1.00 82.62 81 HIS A CA 1
ATOM 636 C C . HIS A 1 81 ? -21.091 2.609 6.637 1.00 82.62 81 HIS A C 1
ATOM 638 O O . HIS A 1 81 ? -21.304 2.407 5.440 1.00 82.62 81 HIS A O 1
ATOM 644 N N . THR A 1 82 ? -20.190 3.517 7.027 1.00 86.06 82 THR A N 1
ATOM 645 C CA . THR A 1 82 ? -19.370 4.265 6.054 1.00 86.06 82 THR A CA 1
ATOM 646 C C . THR A 1 82 ? -18.181 3.439 5.569 1.00 86.06 82 THR A C 1
ATOM 648 O O . THR A 1 82 ? -17.814 3.540 4.397 1.00 86.06 82 THR A O 1
ATOM 651 N N . ILE A 1 83 ? -17.620 2.583 6.432 1.00 88.56 83 ILE A N 1
ATOM 652 C CA . ILE A 1 83 ? -16.547 1.652 6.057 1.00 88.56 83 ILE A CA 1
ATOM 653 C C . ILE A 1 83 ? -17.035 0.698 4.962 1.00 88.56 83 ILE A C 1
ATOM 655 O O . ILE A 1 83 ? -16.366 0.558 3.943 1.00 88.56 83 ILE A O 1
ATOM 659 N N . GLU A 1 84 ? -18.220 0.106 5.113 1.00 87.00 84 GLU A N 1
ATOM 660 C CA . GLU A 1 84 ? -18.787 -0.823 4.129 1.00 87.00 84 GLU A CA 1
ATOM 661 C C . GLU A 1 84 ? -18.999 -0.152 2.766 1.00 87.00 84 GLU A C 1
ATOM 663 O O . GLU A 1 84 ? -18.619 -0.699 1.730 1.00 87.00 84 GLU A O 1
ATOM 668 N N . LYS A 1 85 ? -19.524 1.081 2.752 1.00 88.50 85 LYS A N 1
ATOM 669 C CA . LYS A 1 85 ? -19.679 1.865 1.515 1.00 88.50 85 LYS A CA 1
ATOM 670 C C . LYS A 1 85 ? -18.345 2.143 0.835 1.00 88.50 85 LYS A C 1
ATOM 672 O O . LYS A 1 85 ? -18.253 2.023 -0.384 1.00 88.50 85 LYS A O 1
ATOM 677 N N . ALA A 1 86 ? -17.322 2.501 1.610 1.00 89.50 86 ALA A N 1
ATOM 678 C CA . ALA A 1 86 ? -15.981 2.714 1.086 1.00 89.50 86 ALA A CA 1
ATOM 679 C C . ALA A 1 86 ? -15.413 1.414 0.492 1.00 89.50 86 ALA A C 1
ATOM 681 O O . ALA A 1 86 ? -14.972 1.406 -0.656 1.00 89.50 86 ALA A O 1
ATOM 682 N N . VAL A 1 87 ? -15.492 0.298 1.223 1.00 90.19 87 VAL A N 1
ATOM 683 C CA . VAL A 1 87 ? -15.015 -1.026 0.782 1.00 90.19 87 VAL A CA 1
ATOM 684 C C . VAL A 1 87 ? -15.718 -1.479 -0.498 1.00 90.19 87 VAL A C 1
ATOM 686 O O . VAL A 1 87 ? -15.053 -1.943 -1.424 1.00 90.19 87 VAL A O 1
ATOM 689 N N . ARG A 1 88 ? -17.035 -1.265 -0.606 1.00 92.00 88 ARG A N 1
ATOM 690 C CA . ARG A 1 88 ? -17.826 -1.593 -1.803 1.00 92.00 88 ARG A CA 1
ATOM 691 C C . ARG A 1 88 ? -17.349 -0.865 -3.064 1.00 92.00 88 ARG A C 1
ATOM 693 O O . ARG A 1 88 ? -17.603 -1.347 -4.161 1.00 92.00 88 ARG A O 1
ATOM 700 N N . ILE A 1 89 ? -16.661 0.268 -2.922 1.00 93.69 89 ILE A N 1
ATOM 701 C CA . ILE A 1 89 ? -16.060 1.014 -4.036 1.00 93.69 89 ILE A CA 1
ATOM 702 C C . ILE A 1 89 ? -14.594 0.609 -4.232 1.00 93.69 89 ILE A C 1
ATOM 704 O O . ILE A 1 89 ? -14.184 0.305 -5.351 1.00 93.69 89 ILE A O 1
ATOM 708 N N . PHE A 1 90 ? -13.800 0.582 -3.157 1.00 92.00 90 PHE A N 1
ATOM 709 C CA . PHE A 1 90 ? -12.358 0.336 -3.235 1.00 92.00 90 PHE A CA 1
ATOM 710 C C . PHE A 1 90 ? -12.011 -1.085 -3.687 1.00 92.00 90 PHE A C 1
ATOM 712 O O . PHE A 1 90 ? -11.081 -1.248 -4.473 1.00 92.00 90 PHE A O 1
ATOM 719 N N . VAL A 1 91 ? -12.750 -2.109 -3.243 1.00 94.19 91 VAL A N 1
ATOM 720 C CA . VAL A 1 91 ? -12.449 -3.505 -3.605 1.00 94.19 91 VAL A CA 1
ATOM 721 C C . VAL A 1 91 ? -12.639 -3.754 -5.107 1.00 94.19 91 VAL A C 1
ATOM 723 O O . VAL A 1 91 ? -11.685 -4.211 -5.740 1.00 94.19 91 VAL A O 1
ATOM 726 N N . PRO A 1 92 ? -13.783 -3.409 -5.735 1.00 94.75 92 PRO A N 1
ATOM 727 C CA . PRO A 1 92 ? -13.922 -3.540 -7.187 1.00 94.75 92 PRO A CA 1
ATOM 728 C C . PRO A 1 92 ? -12.914 -2.691 -7.968 1.00 94.75 92 PRO A C 1
ATOM 730 O O . PRO A 1 92 ? -12.408 -3.130 -8.998 1.00 94.75 92 PRO A O 1
ATOM 733 N N . LEU A 1 93 ? -12.590 -1.494 -7.471 1.00 94.69 93 LEU A N 1
ATOM 734 C CA . LEU A 1 93 ? -11.618 -0.609 -8.109 1.00 94.69 93 LEU A CA 1
ATOM 735 C C . LEU A 1 93 ? -10.203 -1.213 -8.118 1.00 94.69 93 LEU A C 1
ATOM 737 O O . LEU A 1 93 ? -9.513 -1.133 -9.132 1.00 94.69 93 LEU A O 1
ATOM 741 N N . MET A 1 94 ? -9.780 -1.855 -7.024 1.00 93.25 94 MET A N 1
ATOM 742 C CA . MET A 1 94 ? -8.503 -2.579 -6.969 1.00 93.25 94 MET A CA 1
ATOM 743 C C . MET A 1 94 ? -8.455 -3.721 -7.986 1.00 93.25 94 MET A C 1
ATOM 745 O O . MET A 1 94 ? -7.472 -3.844 -8.717 1.00 93.25 94 MET A O 1
ATOM 749 N N . TRP A 1 95 ? -9.532 -4.504 -8.096 1.00 95.69 95 TRP A N 1
ATOM 750 C CA . TRP A 1 95 ? -9.641 -5.559 -9.108 1.00 95.69 95 TRP A CA 1
ATOM 751 C C . TRP A 1 95 ? -9.563 -5.012 -10.533 1.00 95.69 95 TRP A C 1
ATOM 753 O O . TRP A 1 95 ? -8.847 -5.567 -11.366 1.00 95.69 95 TRP A O 1
ATOM 763 N N . LEU A 1 96 ? -10.241 -3.897 -10.807 1.00 96.62 96 LEU A N 1
ATOM 764 C CA . LEU A 1 96 ? -10.180 -3.235 -12.106 1.00 96.62 96 LEU A CA 1
ATOM 765 C C . LEU A 1 96 ? -8.742 -2.828 -12.460 1.00 96.62 96 LEU A C 1
ATOM 767 O O . LEU A 1 96 ? -8.270 -3.143 -13.553 1.00 96.62 96 LEU A O 1
ATOM 771 N N . PHE A 1 97 ? -8.025 -2.177 -11.539 1.00 92.94 97 PHE A N 1
ATOM 772 C CA . PHE A 1 97 ? -6.630 -1.795 -11.769 1.00 92.94 97 PHE A CA 1
ATOM 773 C C . PHE A 1 97 ? -5.717 -3.004 -11.963 1.00 92.94 97 PHE A C 1
A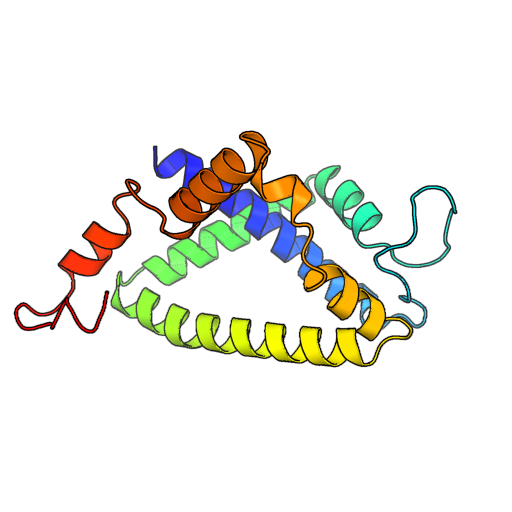TOM 775 O O . PHE A 1 97 ? -4.883 -2.985 -12.867 1.00 92.94 97 PHE A O 1
ATOM 782 N N . MET A 1 98 ? -5.895 -4.072 -11.181 1.00 94.19 98 MET A N 1
ATOM 783 C CA . MET A 1 98 ? -5.142 -5.313 -11.368 1.00 94.19 98 MET A CA 1
ATOM 784 C C . MET A 1 98 ? -5.324 -5.891 -12.772 1.00 94.19 98 MET A C 1
ATOM 786 O O . MET A 1 98 ? -4.338 -6.253 -13.409 1.00 94.19 98 MET A O 1
ATOM 790 N N . ILE A 1 99 ? -6.560 -5.944 -13.275 1.00 96.12 99 ILE A N 1
ATOM 791 C CA . ILE A 1 99 ? -6.851 -6.465 -14.617 1.00 96.12 99 ILE A CA 1
ATOM 792 C C . ILE A 1 99 ? -6.195 -5.588 -15.687 1.00 96.12 99 ILE A C 1
ATOM 794 O O . ILE A 1 99 ? -5.542 -6.110 -16.590 1.00 96.12 99 ILE A O 1
ATOM 798 N N . ILE A 1 100 ? -6.318 -4.262 -15.576 1.00 94.44 100 ILE A N 1
ATOM 799 C CA . ILE A 1 100 ? -5.707 -3.321 -16.526 1.00 94.44 100 ILE A CA 1
ATOM 800 C C . ILE A 1 100 ? -4.186 -3.499 -16.563 1.00 94.44 100 ILE A C 1
ATOM 802 O O . ILE A 1 100 ? -3.601 -3.589 -17.644 1.00 94.44 100 ILE A O 1
ATOM 806 N N . LEU A 1 101 ? -3.542 -3.581 -15.397 1.00 90.62 101 LEU A N 1
ATOM 807 C CA . LEU A 1 101 ? -2.094 -3.765 -15.300 1.00 90.62 101 LEU A CA 1
ATOM 808 C C . LEU A 1 101 ? -1.653 -5.138 -15.810 1.00 90.62 101 LEU A C 1
ATOM 810 O O . LEU A 1 101 ? -0.629 -5.217 -16.484 1.00 90.62 101 LEU A O 1
ATOM 814 N N . ALA A 1 102 ? -2.426 -6.195 -15.556 1.00 91.81 102 ALA A N 1
ATOM 815 C CA . ALA A 1 102 ? -2.149 -7.529 -16.080 1.00 91.81 102 ALA A CA 1
ATOM 816 C C . ALA A 1 102 ? -2.203 -7.545 -17.613 1.00 91.81 102 ALA A C 1
ATOM 818 O O . ALA A 1 102 ? -1.244 -7.966 -18.257 1.00 91.81 102 ALA A O 1
ATOM 819 N N . VAL A 1 103 ? -3.277 -7.012 -18.210 1.00 93.25 103 VAL A N 1
ATOM 820 C CA . VAL A 1 103 ? -3.397 -6.896 -19.672 1.00 93.25 103 VAL A CA 1
ATOM 821 C C . VAL A 1 103 ? -2.249 -6.063 -20.230 1.00 93.25 103 VAL A C 1
ATOM 823 O O . VAL A 1 103 ? -1.589 -6.487 -21.178 1.00 93.25 103 VAL A O 1
ATOM 826 N N . ARG A 1 104 ? -1.944 -4.909 -19.622 1.00 87.38 104 ARG A N 1
ATOM 827 C CA . ARG A 1 104 ? -0.835 -4.072 -20.084 1.00 87.38 104 ARG A CA 1
ATOM 828 C C . ARG A 1 104 ? 0.494 -4.820 -20.010 1.00 87.38 104 ARG A 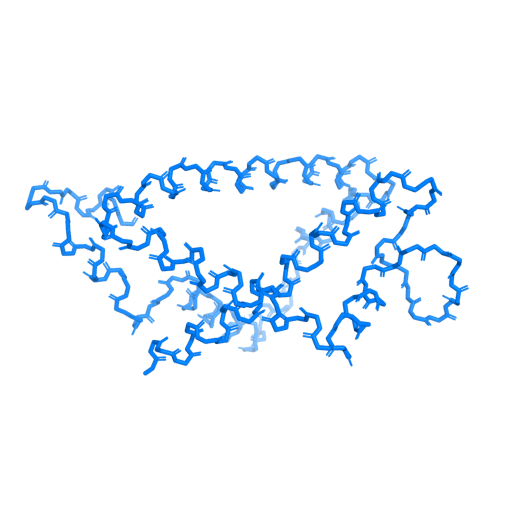C 1
ATOM 830 O O . ARG A 1 104 ? 1.214 -4.816 -21.003 1.00 87.38 104 ARG A O 1
ATOM 837 N N . GLY A 1 105 ? 0.786 -5.493 -18.899 1.00 87.19 105 GLY A N 1
ATOM 838 C CA . GLY A 1 105 ? 1.994 -6.298 -18.713 1.00 87.19 105 GLY A CA 1
ATOM 839 C C . GLY A 1 105 ? 2.157 -7.384 -19.777 1.00 87.19 105 GLY A C 1
ATOM 840 O O . GLY A 1 105 ? 3.244 -7.536 -20.321 1.00 87.19 105 GLY A O 1
ATOM 841 N N . LEU A 1 106 ? 1.071 -8.063 -20.157 1.00 89.50 106 LEU A N 1
ATOM 842 C CA . LEU A 1 106 ? 1.083 -9.071 -21.226 1.00 89.50 106 LEU A CA 1
ATOM 843 C C . LEU A 1 106 ? 1.313 -8.475 -22.621 1.00 89.50 106 LEU A C 1
ATOM 845 O O . LEU A 1 106 ? 1.915 -9.122 -23.470 1.00 89.50 106 LEU A O 1
ATOM 849 N N . THR A 1 107 ? 0.842 -7.249 -22.866 1.00 88.31 107 THR A N 1
ATOM 850 C CA . THR A 1 107 ? 1.049 -6.551 -24.151 1.00 88.31 107 THR A CA 1
ATOM 851 C C . THR A 1 107 ? 2.441 -5.935 -24.307 1.00 88.31 107 THR A C 1
ATOM 853 O O . THR A 1 107 ? 2.758 -5.433 -25.386 1.00 88.31 107 THR A O 1
ATOM 856 N N . LEU A 1 108 ? 3.262 -5.906 -23.250 1.00 86.50 108 LEU A N 1
ATOM 857 C CA . LEU A 1 108 ? 4.638 -5.418 -23.346 1.00 86.50 108 LEU A CA 1
ATOM 858 C C . LEU A 1 108 ? 5.540 -6.459 -24.033 1.00 86.50 108 LEU A C 1
ATOM 860 O O . LEU A 1 108 ? 5.341 -7.663 -23.853 1.00 86.50 108 LEU A O 1
ATOM 864 N N . PRO A 1 109 ? 6.577 -6.018 -24.771 1.00 85.19 109 PRO A N 1
ATOM 865 C CA . PRO A 1 109 ? 7.617 -6.917 -25.263 1.00 85.19 109 PRO A CA 1
ATOM 866 C C . PRO A 1 109 ? 8.250 -7.694 -24.099 1.00 85.19 109 PRO A C 1
ATOM 868 O O . PRO A 1 109 ? 8.628 -7.092 -23.096 1.00 85.19 109 PRO A O 1
ATOM 871 N N . GLY A 1 110 ? 8.336 -9.022 -24.213 1.00 84.62 110 GLY A N 1
ATOM 872 C CA . GLY A 1 110 ? 8.835 -9.892 -23.136 1.00 84.62 110 GLY A CA 1
ATOM 873 C C . GLY A 1 110 ? 7.848 -10.130 -21.982 1.00 84.62 110 GLY A C 1
ATOM 874 O O . GLY A 1 110 ? 8.188 -10.804 -21.012 1.00 84.62 110 GLY A O 1
ATOM 875 N N . GLY A 1 111 ? 6.608 -9.629 -22.066 1.00 86.50 111 GLY A N 1
ATOM 876 C CA . GLY A 1 111 ? 5.588 -9.833 -21.030 1.00 86.50 111 GLY A CA 1
ATOM 877 C C . GLY A 1 111 ? 5.251 -11.308 -20.793 1.00 86.50 111 GLY A C 1
ATOM 878 O O . GLY A 1 111 ? 5.075 -11.733 -19.652 1.00 86.50 111 GLY A O 1
ATOM 879 N N . PHE A 1 112 ? 5.226 -12.111 -21.861 1.00 89.12 112 PHE A N 1
ATOM 880 C CA . PHE A 1 112 ? 4.972 -13.551 -21.766 1.00 89.12 112 PHE A CA 1
ATOM 881 C C . PHE A 1 112 ? 6.122 -14.316 -21.090 1.00 89.12 112 PHE A C 1
ATOM 883 O O . PHE A 1 112 ? 5.866 -15.257 -20.340 1.00 89.12 112 PHE A O 1
ATOM 890 N N . ASP A 1 113 ? 7.370 -13.875 -21.265 1.00 90.00 113 ASP A N 1
ATOM 891 C CA . ASP A 1 113 ? 8.526 -14.482 -20.595 1.00 90.00 113 ASP A CA 1
ATOM 892 C C . ASP A 1 113 ? 8.438 -14.303 -19.074 1.00 90.00 113 ASP A C 1
ATOM 894 O O . ASP A 1 113 ? 8.736 -15.227 -18.319 1.00 90.00 113 ASP A O 1
ATOM 898 N N . GLY A 1 114 ? 7.936 -13.152 -18.611 1.00 86.62 114 GLY A N 1
ATOM 899 C CA . GLY A 1 114 ? 7.658 -12.914 -17.192 1.00 86.62 114 GLY A CA 1
ATOM 900 C C . GLY A 1 114 ? 6.594 -13.858 -16.619 1.00 86.62 114 GLY A C 1
ATOM 901 O O . GLY A 1 114 ? 6.728 -14.333 -15.491 1.00 86.62 114 GLY A O 1
ATOM 902 N N . VAL A 1 115 ? 5.564 -14.186 -17.405 1.00 89.75 115 VAL A N 1
ATOM 903 C CA . VAL A 1 115 ? 4.541 -15.173 -17.017 1.00 89.75 115 VAL A CA 1
ATOM 904 C C . VAL A 1 115 ? 5.148 -16.567 -16.927 1.00 89.75 115 VAL A C 1
ATOM 906 O O . VAL A 1 115 ? 4.926 -17.271 -15.943 1.00 89.75 115 VAL A O 1
ATOM 909 N N . MET A 1 116 ? 5.941 -16.964 -17.922 1.00 91.12 116 MET A N 1
ATOM 910 C CA . MET A 1 116 ? 6.623 -18.257 -17.898 1.00 91.12 116 MET A CA 1
ATOM 911 C C . MET A 1 116 ? 7.584 -18.355 -16.718 1.00 91.12 116 MET A C 1
ATOM 913 O O . MET A 1 116 ? 7.583 -19.372 -16.033 1.00 91.12 116 MET A O 1
ATOM 917 N N . TYR A 1 117 ? 8.325 -17.294 -16.405 1.00 89.50 117 TYR A N 1
ATOM 918 C CA . TYR A 1 117 ? 9.178 -17.245 -15.221 1.00 89.50 117 TYR A CA 1
ATOM 919 C C . TYR A 1 117 ? 8.384 -17.441 -13.919 1.00 89.50 117 TYR A C 1
ATOM 921 O O . TYR A 1 117 ? 8.793 -18.233 -13.074 1.00 89.50 117 TYR A O 1
ATOM 929 N N . LEU A 1 118 ? 7.226 -16.785 -13.772 1.00 90.31 118 LEU A N 1
ATOM 930 C CA . LEU A 1 118 ? 6.381 -16.900 -12.576 1.00 90.31 118 LEU A CA 1
ATOM 931 C C . LEU A 1 118 ? 5.831 -18.319 -12.362 1.00 90.31 118 LEU A C 1
ATOM 933 O O . LEU A 1 118 ? 5.731 -18.772 -11.223 1.00 90.31 118 LEU A O 1
ATOM 937 N N . PHE A 1 119 ? 5.456 -19.007 -13.443 1.00 90.69 119 PHE A N 1
ATOM 938 C CA . PHE A 1 119 ? 4.834 -20.334 -13.379 1.00 90.69 119 PHE A CA 1
ATOM 939 C C . PHE A 1 119 ? 5.805 -21.498 -13.597 1.00 90.69 119 PHE A C 1
ATOM 941 O O . PHE A 1 119 ? 5.385 -22.649 -13.487 1.00 90.69 119 PHE A O 1
ATOM 948 N N . THR A 1 120 ? 7.084 -21.239 -13.882 1.00 92.31 120 THR A N 1
ATOM 949 C CA . THR A 1 120 ? 8.092 -22.300 -13.990 1.00 92.31 120 THR A CA 1
ATOM 950 C C . THR A 1 120 ? 8.335 -22.902 -12.602 1.00 92.31 120 THR A C 1
ATOM 952 O O . THR A 1 120 ? 8.827 -22.208 -11.710 1.00 92.31 120 THR A O 1
ATOM 955 N N . PRO A 1 121 ? 8.002 -24.185 -12.374 1.00 84.25 121 PRO A N 1
ATOM 956 C CA . PRO A 1 121 ? 8.090 -24.774 -11.047 1.00 84.25 121 PRO A CA 1
ATOM 957 C C . PRO A 1 121 ? 9.550 -25.047 -10.664 1.00 84.25 121 PRO A C 1
ATOM 959 O O . PRO A 1 121 ? 10.208 -25.915 -11.237 1.00 84.25 121 PRO A O 1
ATOM 962 N N . ALA A 1 122 ? 10.046 -24.354 -9.639 1.00 85.56 122 ALA A N 1
ATOM 963 C CA . ALA A 1 122 ? 11.345 -24.632 -9.027 1.00 85.56 122 ALA A CA 1
ATOM 964 C C . ALA A 1 122 ? 11.211 -25.734 -7.959 1.00 85.56 122 ALA A C 1
ATOM 966 O O . ALA A 1 122 ? 11.144 -25.463 -6.759 1.00 85.56 122 ALA A O 1
ATOM 967 N N . LEU A 1 123 ? 11.140 -26.996 -8.399 1.00 83.88 123 LEU A N 1
ATOM 968 C CA . LEU A 1 123 ? 10.907 -28.151 -7.514 1.00 83.88 123 LEU A CA 1
ATOM 969 C C . LEU A 1 123 ? 12.025 -28.367 -6.483 1.00 83.88 123 LEU A C 1
ATOM 971 O O . LEU A 1 123 ? 11.765 -28.887 -5.397 1.00 83.88 123 LEU A O 1
ATOM 975 N N . ASP A 1 124 ? 13.248 -27.931 -6.783 1.00 85.50 124 ASP A N 1
ATOM 976 C CA . ASP A 1 124 ? 14.372 -28.027 -5.850 1.00 85.50 124 ASP A CA 1
ATOM 977 C C . ASP A 1 124 ? 14.169 -27.162 -4.599 1.00 85.50 124 ASP A C 1
ATOM 979 O O . ASP A 1 124 ? 14.507 -27.594 -3.495 1.00 85.50 124 ASP A O 1
ATOM 983 N N . GLY A 1 125 ? 13.501 -26.011 -4.737 1.00 81.88 125 GLY A N 1
ATOM 984 C CA . GLY A 1 125 ? 13.211 -25.103 -3.624 1.00 81.88 125 GLY A CA 1
ATOM 985 C C . GLY A 1 125 ? 12.252 -25.689 -2.584 1.00 81.88 125 GLY A C 1
ATOM 986 O O . GLY A 1 125 ? 12.284 -25.297 -1.422 1.00 81.88 125 GLY A O 1
ATOM 987 N N . ILE A 1 126 ? 11.440 -26.690 -2.942 1.00 86.88 126 ILE A N 1
ATOM 988 C CA . ILE A 1 126 ? 10.491 -27.326 -2.007 1.00 86.88 126 ILE A CA 1
ATOM 989 C C . ILE A 1 126 ? 11.229 -28.055 -0.873 1.00 86.88 126 ILE A C 1
ATOM 991 O O . ILE A 1 126 ? 10.693 -28.203 0.227 1.00 86.88 126 ILE A O 1
ATOM 995 N N . ARG A 1 127 ? 12.469 -28.500 -1.105 1.00 89.06 127 ARG A N 1
ATOM 996 C CA . ARG A 1 127 ? 13.283 -29.161 -0.074 1.00 89.06 127 ARG A CA 1
ATOM 997 C C . ARG A 1 127 ? 13.870 -28.179 0.936 1.00 89.06 127 ARG A C 1
ATOM 999 O O . ARG A 1 127 ? 14.315 -28.604 1.999 1.00 89.06 127 ARG A O 1
ATOM 1006 N N . GLU A 1 128 ? 13.878 -26.886 0.628 1.00 92.06 128 GLU A N 1
ATOM 1007 C CA . GLU A 1 128 ? 14.484 -25.877 1.483 1.00 92.06 128 GLU A CA 1
ATOM 1008 C C . GLU A 1 128 ? 13.534 -25.453 2.617 1.00 92.06 128 GLU A C 1
ATOM 1010 O O . GLU A 1 128 ? 12.441 -24.936 2.369 1.00 92.06 128 GLU A O 1
ATOM 1015 N N . PRO A 1 129 ? 13.941 -25.572 3.896 1.00 91.06 129 PRO A N 1
ATOM 1016 C CA . PRO A 1 129 ? 13.108 -25.132 5.019 1.00 91.06 129 PRO A CA 1
ATOM 1017 C C . PRO A 1 129 ? 12.796 -23.626 5.013 1.00 91.06 129 PRO A C 1
ATOM 1019 O O . PRO A 1 129 ? 11.811 -23.187 5.607 1.00 91.06 129 PRO A O 1
ATOM 1022 N N . SER A 1 130 ? 13.635 -22.808 4.371 1.00 91.12 130 SER A N 1
ATOM 1023 C CA . SER A 1 130 ? 13.415 -21.370 4.154 1.00 91.12 130 SER A CA 1
ATOM 1024 C C . SER A 1 130 ? 12.140 -21.094 3.360 1.00 91.12 130 SER A C 1
ATOM 1026 O O . SER A 1 130 ? 11.394 -20.191 3.740 1.00 91.12 130 SER A O 1
ATOM 1028 N N . VAL A 1 131 ? 11.861 -21.887 2.321 1.00 91.19 131 VAL A N 1
ATOM 1029 C CA . VAL A 1 131 ? 10.676 -21.732 1.463 1.00 91.19 131 VAL A CA 1
ATOM 1030 C C . VAL A 1 131 ? 9.400 -21.966 2.264 1.00 91.19 131 VAL A C 1
ATOM 1032 O O . VAL A 1 131 ? 8.489 -21.141 2.227 1.00 91.19 131 VAL A O 1
ATOM 1035 N N . TRP A 1 132 ? 9.367 -23.017 3.085 1.00 92.75 132 TRP A N 1
ATOM 1036 C CA . TRP A 1 132 ? 8.230 -23.298 3.965 1.00 92.75 132 TRP A CA 1
ATOM 1037 C C . TRP A 1 132 ? 8.027 -22.214 5.019 1.00 92.75 132 TRP A C 1
ATOM 1039 O O . TRP A 1 132 ? 6.904 -21.755 5.213 1.00 92.75 132 TRP A O 1
ATOM 1049 N N . LYS A 1 133 ? 9.105 -21.749 5.667 1.00 92.62 133 LYS A N 1
ATOM 1050 C CA . LYS A 1 133 ? 9.016 -20.629 6.618 1.00 92.62 133 LYS A CA 1
ATOM 1051 C C . LYS A 1 133 ? 8.432 -19.381 5.955 1.00 92.62 133 LYS A C 1
ATOM 1053 O O . LYS A 1 133 ? 7.520 -18.782 6.515 1.00 92.62 133 LYS A O 1
ATOM 1058 N N . GLY A 1 134 ? 8.910 -19.027 4.762 1.00 92.12 134 GLY A N 1
ATOM 1059 C CA . GLY A 1 134 ? 8.386 -17.900 3.989 1.00 92.12 134 GLY A CA 1
ATOM 1060 C C . GLY A 1 134 ? 6.905 -18.063 3.650 1.00 92.12 134 GLY A C 1
ATOM 1061 O O . GLY A 1 134 ? 6.121 -17.147 3.888 1.00 92.12 134 GLY A O 1
ATOM 1062 N N . ALA A 1 135 ? 6.501 -19.247 3.182 1.00 91.12 135 ALA A N 1
ATOM 1063 C CA . ALA A 1 135 ? 5.111 -19.548 2.846 1.00 91.12 135 ALA A CA 1
ATOM 1064 C C . ALA A 1 135 ? 4.180 -19.450 4.066 1.00 91.12 135 ALA A C 1
ATOM 1066 O O . ALA A 1 135 ? 3.141 -18.794 3.997 1.00 91.12 135 ALA A O 1
ATOM 1067 N N . PHE A 1 136 ? 4.562 -20.041 5.204 1.00 91.81 136 PHE A N 1
ATOM 1068 C CA . PHE A 1 136 ? 3.775 -19.954 6.437 1.00 91.81 136 PHE A CA 1
ATOM 1069 C C . PHE A 1 136 ? 3.674 -18.521 6.956 1.00 91.81 136 PHE A C 1
ATOM 1071 O O . PHE A 1 136 ? 2.581 -18.090 7.320 1.00 91.81 136 PHE A O 1
ATOM 1078 N N . SER A 1 137 ? 4.773 -17.758 6.948 1.00 90.62 137 SER A N 1
ATOM 1079 C CA . SER A 1 137 ? 4.740 -16.339 7.316 1.00 90.62 137 SER A CA 1
ATOM 1080 C C . SER A 1 137 ? 3.824 -15.536 6.391 1.00 90.62 137 SER A C 1
ATOM 1082 O O . SER A 1 137 ? 3.003 -14.763 6.880 1.00 90.62 137 SER A O 1
ATOM 1084 N N . GLN A 1 138 ? 3.901 -15.756 5.076 1.00 91.69 138 GLN A N 1
ATOM 1085 C CA . GLN A 1 138 ? 3.050 -15.070 4.104 1.00 91.69 138 GLN A CA 1
ATOM 1086 C C . GLN A 1 138 ? 1.565 -15.382 4.327 1.00 91.69 138 GLN A C 1
ATOM 1088 O O . GLN A 1 138 ? 0.755 -14.459 4.374 1.00 91.69 138 GLN A O 1
ATOM 1093 N N . MET A 1 139 ? 1.201 -16.656 4.514 1.00 90.25 139 MET A N 1
ATOM 1094 C CA . MET A 1 139 ? -0.183 -17.054 4.806 1.00 90.25 139 MET A CA 1
ATOM 1095 C C . MET A 1 139 ? -0.682 -16.450 6.124 1.00 90.25 139 MET A C 1
ATOM 1097 O O . MET A 1 139 ? -1.783 -15.905 6.175 1.00 90.25 139 MET A O 1
ATOM 1101 N N . PHE A 1 140 ? 0.142 -16.492 7.175 1.00 88.38 140 PHE A N 1
ATOM 1102 C CA . PHE A 1 140 ? -0.202 -15.950 8.490 1.00 88.38 140 PHE A CA 1
ATOM 1103 C C . PHE A 1 140 ? -0.506 -14.445 8.438 1.00 88.38 140 PHE A C 1
ATOM 1105 O O . PHE A 1 140 ? -1.537 -14.004 8.950 1.00 88.38 140 PHE A O 1
ATOM 1112 N N . PHE A 1 141 ? 0.356 -13.658 7.784 1.00 84.88 141 PHE A N 1
ATOM 1113 C CA . PHE A 1 141 ? 0.150 -12.214 7.650 1.00 84.88 141 PHE A CA 1
ATOM 1114 C C . PHE A 1 141 ? -0.963 -11.864 6.658 1.00 84.88 141 PHE A C 1
ATOM 1116 O O . PHE A 1 141 ? -1.729 -10.939 6.924 1.00 84.88 141 PHE A O 1
ATOM 1123 N N . SER A 1 142 ? -1.111 -12.613 5.559 1.00 85.88 142 SER A N 1
ATOM 1124 C CA . SER A 1 142 ? -2.174 -12.385 4.570 1.00 85.88 142 SER A CA 1
ATOM 1125 C C . SER A 1 142 ? -3.567 -12.566 5.169 1.00 85.88 142 SER A C 1
ATOM 1127 O O . SER A 1 142 ? -4.474 -11.798 4.861 1.00 85.88 142 SER A O 1
ATOM 1129 N N . LEU A 1 143 ? -3.737 -13.550 6.052 1.00 83.31 143 LEU A N 1
ATOM 1130 C CA . LEU A 1 143 ? -4.993 -13.786 6.764 1.00 83.31 143 LEU A CA 1
ATOM 1131 C C . LEU A 1 143 ? -5.163 -12.875 7.987 1.00 83.31 143 LEU A C 1
ATOM 1133 O O . LEU A 1 143 ? -6.166 -12.977 8.683 1.00 83.31 143 LEU A O 1
ATOM 1137 N N . SER A 1 144 ? -4.210 -11.982 8.282 1.00 81.94 144 SER A N 1
ATOM 1138 C CA . SER A 1 144 ? -4.282 -11.076 9.439 1.00 81.94 144 SER A CA 1
ATOM 1139 C C . SER A 1 144 ? -4.578 -11.797 10.770 1.00 81.94 144 SER A C 1
ATOM 1141 O O . SER A 1 144 ? -5.222 -11.236 11.666 1.00 81.94 144 SER A O 1
ATOM 1143 N N . LEU A 1 145 ? -4.129 -13.051 10.910 1.00 77.62 145 LEU A N 1
ATOM 1144 C CA . LEU A 1 145 ? -4.452 -13.891 12.064 1.00 77.62 145 LEU A CA 1
ATOM 1145 C C . LEU A 1 145 ? -3.887 -13.279 13.351 1.00 77.62 145 LEU A C 1
ATOM 1147 O O . LEU A 1 145 ? -2.743 -12.835 13.411 1.00 77.62 145 LEU A O 1
ATOM 1151 N N . GLY A 1 146 ? -4.709 -13.246 14.401 1.00 73.75 146 GLY A N 1
ATOM 1152 C CA . GLY A 1 146 ? -4.311 -12.724 15.713 1.00 73.75 146 GLY A CA 1
ATOM 1153 C C . GLY A 1 146 ? -4.327 -11.195 15.854 1.00 73.75 146 GLY A C 1
ATOM 1154 O O . GLY A 1 146 ? -4.015 -10.695 16.932 1.00 73.75 146 GLY A O 1
ATOM 1155 N N . LEU A 1 147 ? -4.733 -10.437 14.825 1.00 77.12 147 LEU A N 1
ATOM 1156 C CA . LEU A 1 147 ? -4.863 -8.971 14.906 1.00 77.12 147 LEU A CA 1
ATOM 1157 C C . LEU A 1 147 ? -6.212 -8.494 15.478 1.00 77.12 147 LEU A C 1
ATOM 1159 O O . LEU A 1 147 ? -6.374 -7.306 15.751 1.00 77.12 147 LEU A O 1
ATOM 1163 N N . GLY A 1 148 ? -7.183 -9.397 15.658 1.00 77.06 148 GLY A N 1
ATOM 1164 C CA . GLY A 1 148 ? -8.513 -9.096 16.210 1.00 77.06 148 GLY A CA 1
ATOM 1165 C C . GLY A 1 148 ? -9.450 -8.333 15.265 1.00 77.06 148 GLY A C 1
ATOM 1166 O O . GLY A 1 148 ? -10.610 -8.115 15.602 1.00 77.06 148 GLY A O 1
ATOM 1167 N N . THR A 1 149 ? -8.985 -7.963 14.068 1.00 78.75 149 THR A N 1
ATOM 1168 C CA . THR A 1 149 ? -9.772 -7.248 13.052 1.00 78.75 149 THR A CA 1
ATOM 1169 C C . THR A 1 149 ? -10.939 -8.088 12.545 1.00 78.75 149 THR A C 1
ATOM 1171 O O . THR A 1 149 ? -12.066 -7.605 12.522 1.00 78.75 149 THR A O 1
ATOM 1174 N N . MET A 1 150 ? -10.707 -9.363 12.215 1.00 79.50 150 MET A N 1
ATOM 1175 C CA . MET A 1 150 ? -11.772 -10.288 11.808 1.00 79.50 150 MET A CA 1
ATOM 1176 C C . MET A 1 150 ? -12.795 -10.508 12.923 1.00 79.50 150 MET A C 1
ATOM 1178 O O . MET A 1 150 ? -13.989 -10.487 12.657 1.00 79.50 150 MET A O 1
ATOM 1182 N N . THR A 1 151 ? -12.352 -10.640 14.177 1.00 80.69 151 THR A N 1
ATOM 1183 C CA . THR A 1 151 ? -13.253 -10.760 15.334 1.00 80.69 151 THR A CA 1
ATOM 1184 C C . THR A 1 151 ? -14.115 -9.509 15.506 1.00 80.69 151 THR A C 1
ATOM 1186 O O . THR A 1 151 ? -15.313 -9.622 15.753 1.00 80.69 151 THR A O 1
ATOM 1189 N N . ALA A 1 152 ? -13.532 -8.321 15.324 1.00 82.81 152 ALA A N 1
ATOM 1190 C CA . ALA A 1 152 ? -14.262 -7.060 15.375 1.00 82.81 152 ALA A CA 1
ATOM 1191 C C . ALA A 1 152 ? -15.273 -6.924 14.226 1.00 82.81 152 ALA A C 1
ATOM 1193 O O . ALA A 1 152 ? -16.366 -6.427 14.455 1.00 82.81 152 ALA A O 1
ATOM 1194 N N . TYR A 1 153 ? -14.956 -7.382 13.011 1.00 79.12 153 TYR A N 1
ATOM 1195 C CA . TYR A 1 153 ? -15.926 -7.397 11.907 1.00 79.12 153 TYR A CA 1
ATOM 1196 C C . TYR A 1 153 ? -17.032 -8.435 12.126 1.00 79.12 153 TYR A C 1
ATOM 1198 O O . TYR A 1 153 ? -18.206 -8.128 11.930 1.00 79.12 153 TYR A O 1
ATOM 1206 N N . ALA A 1 154 ? -16.678 -9.627 12.608 1.00 78.81 154 ALA A N 1
ATOM 1207 C CA . ALA A 1 154 ? -17.630 -10.687 12.916 1.00 78.81 154 ALA A CA 1
ATOM 1208 C C . ALA A 1 154 ? -18.629 -10.288 14.016 1.00 78.81 154 ALA A C 1
ATOM 1210 O O . A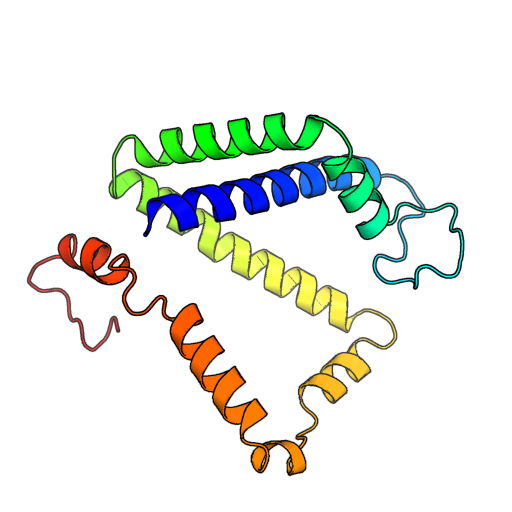LA A 1 154 ? -19.770 -10.739 13.981 1.00 78.81 154 ALA A O 1
ATOM 1211 N N . SER A 1 155 ? -18.269 -9.402 14.956 1.00 80.88 155 SER A N 1
ATOM 1212 C CA . SER A 1 155 ? -19.213 -8.931 15.982 1.00 80.88 155 SER A CA 1
ATOM 1213 C C . SER A 1 155 ? -20.320 -8.015 15.446 1.00 80.88 155 SER A C 1
ATOM 1215 O O . SER A 1 155 ? -21.262 -7.724 16.180 1.00 80.88 155 SER A O 1
ATOM 1217 N N . TYR A 1 156 ? -20.216 -7.547 14.197 1.00 76.62 156 TYR A N 1
ATOM 1218 C CA . TYR A 1 156 ? -21.264 -6.773 13.522 1.00 76.62 156 TYR A CA 1
ATOM 1219 C C . TYR A 1 156 ? -22.135 -7.619 12.580 1.00 76.62 156 TYR A C 1
ATOM 1221 O O . TYR A 1 156 ? -23.062 -7.075 11.979 1.00 76.62 156 TYR A O 1
ATOM 1229 N N . LEU A 1 157 ? -21.870 -8.925 12.444 1.00 77.31 157 LEU A N 1
ATOM 1230 C CA . LEU A 1 157 ? -22.709 -9.814 11.639 1.00 77.31 157 LEU A CA 1
ATOM 1231 C C . LEU A 1 157 ? -24.047 -10.114 12.347 1.00 77.31 157 LEU A C 1
ATOM 1233 O O . LEU A 1 157 ? -24.082 -10.251 13.575 1.00 77.31 157 LEU A O 1
ATOM 1237 N N . PRO A 1 158 ? -25.153 -10.254 11.590 1.00 76.88 158 PRO A N 1
ATOM 1238 C CA . PRO A 1 158 ? -26.407 -10.797 12.105 1.00 76.88 158 PRO A CA 1
ATOM 1239 C C . PRO A 1 158 ? -26.204 -12.163 12.780 1.00 76.88 158 PRO A C 1
ATOM 1241 O O . PRO A 1 158 ? -25.345 -12.945 12.374 1.00 76.88 158 PRO A O 1
ATOM 1244 N N . LYS A 1 159 ? -26.998 -12.467 13.817 1.00 71.81 159 LYS A N 1
ATOM 1245 C CA . LYS A 1 159 ? -26.863 -13.705 14.618 1.00 71.81 159 LYS A CA 1
ATOM 1246 C C . LYS A 1 159 ? -27.087 -14.995 13.814 1.00 71.81 159 LYS A C 1
ATOM 1248 O O . LYS A 1 159 ? -26.702 -16.063 14.275 1.00 71.81 159 LYS A O 1
ATOM 1253 N N . ASP A 1 160 ? -27.731 -14.886 12.660 1.00 75.56 160 ASP A N 1
ATOM 1254 C CA . ASP A 1 160 ? -28.082 -15.940 11.709 1.00 75.56 160 ASP A CA 1
ATOM 1255 C C . ASP A 1 160 ? -27.143 -15.996 10.491 1.00 75.56 160 ASP A C 1
ATOM 1257 O O . ASP A 1 160 ? -27.394 -16.752 9.555 1.00 75.56 160 ASP A O 1
ATOM 1261 N N . ALA A 1 161 ? -26.057 -15.217 10.488 1.00 67.69 161 ALA A N 1
ATOM 1262 C CA . ALA A 1 161 ? -25.082 -15.258 9.411 1.00 67.69 161 ALA A CA 1
ATOM 1263 C C . ALA A 1 161 ? -24.354 -16.615 9.377 1.00 67.69 161 ALA A C 1
ATOM 1265 O O . ALA A 1 161 ? -23.703 -17.013 10.347 1.00 67.69 161 ALA A O 1
ATOM 1266 N N . ASP A 1 162 ? -24.445 -17.306 8.239 1.00 72.44 162 ASP A N 1
ATOM 1267 C CA . ASP A 1 162 ? -23.733 -18.559 7.989 1.00 72.44 162 ASP A CA 1
ATOM 1268 C C . ASP A 1 162 ? -22.223 -18.299 7.901 1.00 72.44 162 ASP A C 1
ATOM 1270 O O . ASP A 1 162 ? -21.720 -17.738 6.927 1.00 72.44 162 ASP A O 1
ATOM 1274 N N . GLN A 1 163 ? -21.498 -18.699 8.945 1.00 63.41 163 GLN A N 1
ATOM 1275 C CA . GLN A 1 163 ? -20.049 -18.526 9.018 1.00 63.41 163 GLN A CA 1
ATOM 1276 C C . GLN A 1 163 ? -19.273 -19.563 8.199 1.00 63.41 163 GLN A C 1
ATOM 1278 O O . GLN A 1 163 ? -18.103 -19.330 7.927 1.00 63.41 163 GLN A O 1
ATOM 1283 N N . VAL A 1 164 ? -19.888 -20.679 7.791 1.00 67.38 164 VAL A N 1
ATOM 1284 C CA . VAL A 1 164 ? -19.212 -21.752 7.035 1.00 67.38 164 VAL A CA 1
ATOM 1285 C C . VAL A 1 164 ? -19.137 -21.414 5.548 1.00 67.38 164 VAL A C 1
ATOM 1287 O O . VAL A 1 164 ? -18.176 -21.778 4.880 1.00 67.38 164 VAL A O 1
ATOM 1290 N N . ASN A 1 165 ? -20.128 -20.691 5.027 1.00 61.59 165 ASN A N 1
ATOM 1291 C CA . ASN A 1 165 ? -20.143 -20.239 3.633 1.00 61.59 165 ASN A CA 1
ATOM 1292 C C . ASN A 1 165 ? -19.532 -18.833 3.439 1.00 61.59 165 ASN A C 1
ATOM 1294 O O . ASN A 1 165 ? -19.386 -18.369 2.312 1.00 61.59 165 ASN A O 1
ATOM 1298 N N . ASN A 1 166 ? -19.195 -18.144 4.536 1.00 59.44 166 ASN A N 1
ATOM 1299 C CA . ASN A 1 166 ? -18.636 -16.785 4.554 1.00 59.44 166 ASN A CA 1
ATOM 1300 C C . ASN A 1 166 ? -17.239 -16.722 5.217 1.00 59.44 166 ASN A C 1
ATOM 1302 O O . ASN A 1 166 ? -16.820 -15.651 5.665 1.00 59.44 166 ASN A O 1
ATOM 1306 N N . SER A 1 167 ? -16.562 -17.873 5.334 1.00 51.50 167 SER A N 1
ATOM 1307 C CA . SER A 1 167 ? -15.205 -18.037 5.885 1.00 51.50 167 SER A CA 1
ATOM 1308 C C . SER A 1 167 ? -14.107 -17.844 4.850 1.00 51.50 167 SER A C 1
ATOM 1310 O O . SER A 1 167 ? -14.274 -18.400 3.741 1.00 51.50 167 SER A O 1
#